Protein AF-A0A520CRQ2-F1 (afdb_monomer_lite)

Secondary structure (DSSP, 8-state):
----SS-----SEEEES-GGGGSS--SEEEEE--GGGTT--SS-EESSHHHHHHHH-

Radius of gyration: 11.46 Å; chains: 1; bounding box: 22×26×25 Å

Sequence (57 aa):
IMFCGEKIVNTDIMIDDRAKNFIDFKGRKLLFSSPHNLLLTDYERVNNWQEVLDKLM

pLDDT: mean 95.13, std 4.08, range [83.06, 98.69]

Structure (mmCIF, N/CA/C/O backbone):
data_AF-A0A520CRQ2-F1
#
_entry.id   AF-A0A520CRQ2-F1
#
loop_
_atom_site.group_PDB
_atom_site.id
_atom_site.type_symbol
_atom_site.label_atom_id
_atom_site.label_alt_id
_atom_site.label_comp_id
_atom_site.label_asym_id
_atom_site.label_entity_id
_atom_site.label_seq_id
_atom_site.pdbx_PDB_ins_code
_atom_site.Cartn_x
_atom_site.Cartn_y
_atom_site.Cartn_z
_atom_site.occupancy
_atom_site.B_iso_or_equiv
_atom_site.auth_seq_id
_atom_site.auth_comp_id
_atom_site.auth_asym_id
_atom_site.auth_atom_id
_atom_site.pdbx_PDB_model_num
ATOM 1 N N . ILE A 1 1 ? 4.642 -14.352 14.003 1.00 83.06 1 ILE A N 1
ATOM 2 C CA . ILE A 1 1 ? 5.522 -14.273 12.809 1.00 83.06 1 ILE A CA 1
ATOM 3 C C . ILE A 1 1 ? 5.000 -15.290 11.805 1.00 83.06 1 ILE A C 1
ATOM 5 O O . ILE A 1 1 ? 4.758 -16.417 12.213 1.00 83.06 1 ILE A O 1
ATOM 9 N N . MET A 1 2 ? 4.775 -14.889 10.553 1.00 87.62 2 MET A N 1
ATOM 10 C CA . MET A 1 2 ? 4.281 -15.753 9.473 1.00 87.62 2 MET A CA 1
ATOM 11 C C . MET A 1 2 ? 5.282 -15.703 8.317 1.00 87.62 2 MET A C 1
ATOM 13 O O . MET A 1 2 ? 5.703 -14.611 7.935 1.00 87.62 2 MET A O 1
ATOM 17 N N . PHE A 1 3 ? 5.645 -16.853 7.752 1.00 92.06 3 PHE A N 1
ATOM 18 C CA . PHE A 1 3 ? 6.510 -16.935 6.574 1.00 92.06 3 PHE A CA 1
ATOM 19 C C . PHE A 1 3 ? 5.664 -17.315 5.365 1.00 92.06 3 PHE A C 1
ATOM 21 O O . PHE A 1 3 ? 5.114 -18.410 5.317 1.00 92.06 3 PHE A O 1
ATOM 28 N N . CYS A 1 4 ? 5.544 -16.406 4.402 1.00 88.62 4 CYS A N 1
ATOM 29 C CA . CYS A 1 4 ? 4.853 -16.676 3.150 1.00 88.62 4 CYS A CA 1
ATOM 30 C C . CYS A 1 4 ? 5.428 -15.804 2.029 1.00 88.62 4 CYS A C 1
ATOM 32 O O . CYS A 1 4 ? 5.797 -14.651 2.270 1.00 88.62 4 CYS A O 1
ATOM 34 N N . GLY A 1 5 ? 5.504 -16.350 0.814 1.00 85.44 5 GLY A N 1
ATOM 35 C CA . GLY A 1 5 ? 5.897 -15.590 -0.376 1.00 85.44 5 GLY A CA 1
ATOM 36 C C . GLY A 1 5 ? 4.790 -14.651 -0.857 1.00 85.44 5 GLY A C 1
ATOM 37 O O . GLY A 1 5 ? 5.063 -13.510 -1.229 1.00 85.44 5 GLY A O 1
ATOM 38 N N . GLU A 1 6 ? 3.545 -15.120 -0.787 1.00 86.38 6 GLU A N 1
ATOM 39 C CA . GLU A 1 6 ? 2.336 -14.363 -1.106 1.00 86.38 6 GLU A CA 1
ATOM 40 C C . GLU A 1 6 ? 1.584 -13.994 0.176 1.00 86.38 6 GLU A C 1
ATOM 42 O O . GLU A 1 6 ? 1.468 -14.794 1.104 1.00 86.38 6 GLU A O 1
ATOM 47 N N . LYS A 1 7 ? 1.074 -12.768 0.279 1.00 87.06 7 LYS A N 1
ATOM 48 C CA . LYS A 1 7 ? 0.425 -12.287 1.507 1.00 87.06 7 LYS A CA 1
ATOM 49 C C . LYS A 1 7 ? -1.021 -12.792 1.590 1.00 87.06 7 LYS A C 1
ATOM 51 O O . LYS A 1 7 ? -1.963 -12.021 1.461 1.00 87.06 7 LYS A O 1
ATOM 56 N N . ILE A 1 8 ? -1.187 -14.091 1.833 1.00 86.19 8 ILE A N 1
ATOM 57 C CA . ILE A 1 8 ? -2.486 -14.738 2.057 1.00 86.19 8 ILE A CA 1
ATOM 58 C C . ILE A 1 8 ? -2.875 -14.543 3.526 1.00 86.19 8 ILE A C 1
ATOM 60 O O . ILE A 1 8 ? -2.680 -15.416 4.372 1.00 86.19 8 ILE A O 1
ATOM 64 N N . VAL A 1 9 ? -3.346 -13.342 3.845 1.00 88.50 9 VAL A N 1
ATOM 65 C CA . VAL A 1 9 ? -3.751 -12.946 5.198 1.00 88.50 9 VAL A CA 1
ATOM 66 C C . VAL A 1 9 ? -5.143 -12.329 5.168 1.00 88.50 9 VAL A C 1
ATOM 68 O O . VAL A 1 9 ? -5.474 -11.579 4.252 1.00 88.50 9 VAL A O 1
ATOM 71 N N . ASN A 1 10 ? -5.954 -12.646 6.178 1.00 91.62 10 ASN A N 1
ATOM 72 C CA . ASN A 1 10 ? -7.260 -12.029 6.385 1.00 91.62 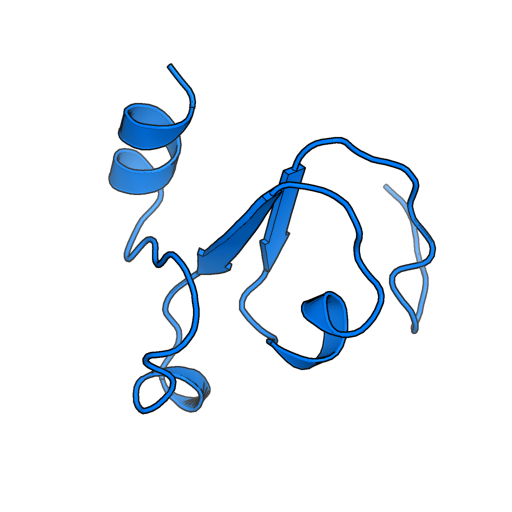10 ASN A CA 1
ATOM 73 C C . ASN A 1 10 ? -7.164 -11.049 7.560 1.00 91.62 10 ASN A C 1
ATOM 75 O O . ASN A 1 10 ? -7.271 -11.455 8.716 1.00 91.62 10 ASN A O 1
ATOM 79 N N . THR A 1 11 ? -6.874 -9.786 7.256 1.00 94.38 11 THR A N 1
ATOM 80 C CA . THR A 1 11 ? -6.709 -8.703 8.234 1.00 94.38 11 THR A CA 1
ATOM 81 C C . THR A 1 11 ? -7.398 -7.436 7.742 1.00 94.38 11 THR A C 1
ATOM 83 O O . THR A 1 11 ? -7.594 -7.255 6.541 1.00 94.38 11 THR A O 1
ATOM 86 N N . ASP A 1 12 ? -7.724 -6.531 8.664 1.00 97.38 12 ASP A N 1
ATOM 87 C CA . ASP A 1 12 ? -8.417 -5.281 8.330 1.00 97.38 12 ASP A CA 1
ATOM 88 C C . ASP A 1 12 ? -7.499 -4.252 7.660 1.00 97.38 12 ASP A C 1
ATOM 90 O O . ASP A 1 12 ? -7.940 -3.458 6.829 1.00 97.38 12 ASP A O 1
ATOM 94 N N . ILE A 1 13 ? -6.210 -4.261 8.014 1.00 97.44 13 ILE A N 1
ATOM 95 C CA . ILE A 1 13 ? -5.219 -3.279 7.562 1.00 97.44 13 ILE A CA 1
ATOM 96 C C . ILE A 1 13 ? -3.936 -3.997 7.141 1.00 97.44 13 ILE A C 1
ATOM 98 O O . ILE A 1 13 ? -3.502 -4.954 7.789 1.00 97.44 13 ILE A O 1
ATOM 102 N N . MET A 1 14 ? -3.322 -3.518 6.059 1.00 97.25 14 MET A N 1
ATOM 103 C CA . MET A 1 14 ? -1.987 -3.914 5.620 1.00 97.25 14 MET A CA 1
ATOM 104 C C . MET A 1 14 ? -1.117 -2.673 5.418 1.00 97.25 14 MET A C 1
ATOM 106 O O . MET A 1 14 ? -1.479 -1.773 4.660 1.00 97.25 14 MET A O 1
ATOM 110 N N . ILE A 1 15 ? 0.044 -2.663 6.076 1.00 97.94 15 ILE A N 1
ATOM 111 C CA . ILE A 1 15 ? 1.112 -1.680 5.879 1.00 97.94 15 ILE A CA 1
ATOM 112 C C . ILE A 1 15 ? 2.267 -2.409 5.195 1.00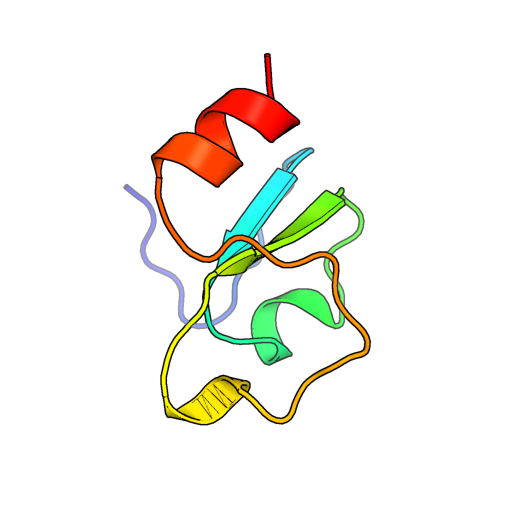 97.94 15 ILE A C 1
ATOM 114 O O . ILE A 1 15 ? 2.836 -3.334 5.774 1.00 97.94 15 ILE A O 1
ATOM 118 N N . ASP A 1 16 ? 2.581 -2.040 3.957 1.00 97.44 16 ASP A N 1
ATOM 119 C CA . ASP A 1 16 ? 3.613 -2.707 3.152 1.00 97.44 16 ASP A CA 1
ATOM 120 C C . ASP A 1 16 ? 4.224 -1.705 2.158 1.00 97.44 16 ASP A C 1
ATOM 122 O O . ASP A 1 16 ? 3.575 -0.739 1.757 1.00 97.44 16 ASP A O 1
ATOM 126 N N . ASP A 1 17 ? 5.479 -1.903 1.762 1.00 97.62 17 ASP A N 1
ATOM 127 C CA . ASP A 1 17 ? 6.186 -1.055 0.797 1.00 97.62 17 ASP A CA 1
ATOM 128 C C . ASP A 1 17 ? 6.073 -1.577 -0.648 1.00 97.62 17 ASP A C 1
ATOM 130 O O . ASP A 1 17 ? 6.507 -0.915 -1.602 1.00 97.62 17 ASP A O 1
ATOM 134 N N . ARG A 1 18 ? 5.491 -2.768 -0.836 1.00 96.38 18 ARG A N 1
ATOM 135 C CA . ARG A 1 18 ? 5.309 -3.409 -2.139 1.00 96.38 18 ARG A CA 1
ATOM 136 C C . ARG A 1 18 ? 3.841 -3.443 -2.540 1.00 96.38 18 ARG A C 1
ATOM 138 O O . ARG A 1 18 ? 3.093 -4.333 -2.145 1.00 96.38 18 ARG A O 1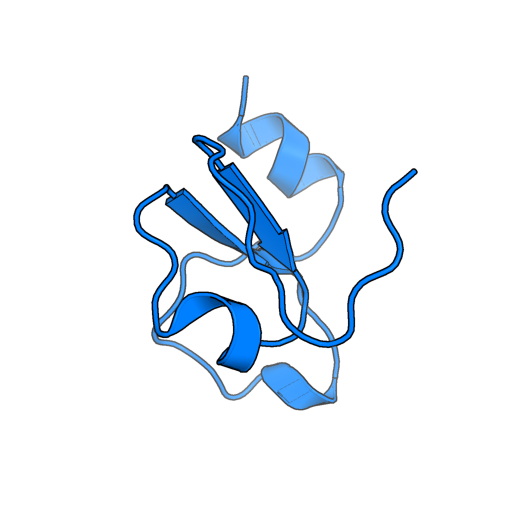
ATOM 145 N N . ALA A 1 19 ? 3.473 -2.569 -3.474 1.00 95.38 19 ALA A N 1
ATOM 146 C CA . ALA A 1 19 ? 2.116 -2.478 -4.015 1.00 95.38 19 ALA A CA 1
ATOM 147 C C . ALA A 1 19 ? 1.554 -3.795 -4.590 1.00 95.38 19 ALA A C 1
ATOM 149 O O . ALA A 1 19 ? 0.345 -3.999 -4.579 1.00 95.38 19 ALA A O 1
ATOM 150 N N . LYS A 1 20 ? 2.405 -4.736 -5.032 1.00 94.44 20 LYS A N 1
ATOM 151 C CA . LYS A 1 20 ? 1.950 -6.065 -5.482 1.00 94.44 20 LYS A CA 1
ATOM 152 C C . LYS A 1 20 ? 1.176 -6.837 -4.404 1.00 94.44 20 LYS A C 1
ATOM 154 O O . LYS A 1 20 ? 0.301 -7.623 -4.739 1.00 94.44 20 LYS A O 1
ATOM 159 N N . ASN A 1 21 ? 1.467 -6.591 -3.123 1.00 94.75 21 ASN A N 1
ATOM 160 C CA . ASN A 1 21 ? 0.784 -7.239 -2.003 1.00 94.75 21 ASN A CA 1
ATOM 161 C C . ASN A 1 21 ? -0.644 -6.691 -1.806 1.00 94.75 21 ASN A C 1
ATOM 163 O O . ASN A 1 21 ? -1.420 -7.253 -1.040 1.00 94.75 21 ASN A O 1
ATOM 167 N N . PHE A 1 22 ? -1.008 -5.616 -2.514 1.00 95.00 22 PHE A N 1
ATOM 168 C CA . PHE A 1 22 ? -2.306 -4.962 -2.408 1.00 95.00 22 PHE A CA 1
ATOM 169 C C . PHE A 1 22 ? -3.319 -5.386 -3.472 1.00 95.00 22 PHE A C 1
ATOM 171 O O . PHE A 1 22 ? -4.484 -5.017 -3.331 1.00 95.00 22 PHE A O 1
ATOM 178 N N . ILE A 1 23 ? -2.918 -6.110 -4.522 1.00 90.19 23 ILE A N 1
ATOM 179 C CA . ILE A 1 23 ? -3.779 -6.398 -5.685 1.00 90.19 23 ILE A CA 1
ATOM 180 C C . ILE A 1 23 ? -5.077 -7.093 -5.243 1.00 90.19 23 ILE A C 1
ATOM 182 O O . ILE A 1 23 ? -6.164 -6.589 -5.522 1.00 90.19 23 ILE A O 1
ATOM 186 N N . ASP A 1 24 ? -4.966 -8.149 -4.435 1.00 89.75 24 ASP A N 1
ATOM 187 C CA . ASP A 1 24 ? -6.119 -8.932 -3.968 1.00 89.75 24 ASP A CA 1
ATOM 188 C C . ASP A 1 24 ? -6.508 -8.683 -2.506 1.00 89.75 24 ASP A C 1
ATOM 190 O O . ASP A 1 24 ? -7.512 -9.214 -2.022 1.00 89.75 24 ASP A O 1
ATOM 194 N N . PHE A 1 25 ? -5.767 -7.822 -1.805 1.00 94.69 25 PHE A N 1
ATOM 195 C CA . PHE A 1 25 ? -6.073 -7.476 -0.423 1.00 94.69 25 PHE A CA 1
ATOM 196 C C . PHE A 1 25 ? -7.365 -6.652 -0.338 1.00 94.69 25 PHE A C 1
ATOM 198 O O . PHE A 1 25 ? -7.538 -5.661 -1.056 1.00 94.69 25 PHE A O 1
ATOM 205 N N . LYS A 1 26 ? -8.285 -7.075 0.535 1.00 94.56 26 LYS A N 1
ATOM 206 C CA . LYS A 1 26 ? -9.622 -6.473 0.675 1.00 94.56 26 LYS A CA 1
ATOM 207 C C . LYS A 1 26 ? -9.706 -5.393 1.756 1.00 94.56 26 LYS A C 1
ATOM 209 O O . LYS A 1 26 ? -10.605 -4.564 1.686 1.00 94.56 26 LYS A O 1
ATOM 214 N N . GLY A 1 27 ? -8.787 -5.397 2.723 1.00 96.06 27 GLY A N 1
ATOM 215 C CA . GLY A 1 27 ? -8.729 -4.397 3.788 1.00 96.06 27 GLY A CA 1
ATOM 216 C C . GLY A 1 27 ? -8.119 -3.060 3.348 1.00 96.06 27 GLY A C 1
ATOM 217 O O . GLY A 1 27 ? -7.817 -2.834 2.171 1.00 96.06 27 GLY A O 1
ATOM 218 N N . ARG A 1 28 ? -7.895 -2.169 4.319 1.00 97.25 28 ARG A N 1
ATOM 219 C CA . ARG A 1 28 ? -7.259 -0.858 4.112 1.00 97.25 28 ARG A CA 1
ATOM 220 C C . ARG A 1 28 ? -5.771 -1.019 3.802 1.00 97.25 28 ARG A C 1
ATOM 222 O O . ARG A 1 28 ? -5.029 -1.654 4.550 1.00 97.25 28 ARG A O 1
ATOM 229 N N . LYS A 1 29 ? -5.331 -0.403 2.707 1.00 97.31 29 LYS A N 1
ATOM 230 C CA . LYS A 1 29 ? -3.960 -0.478 2.185 1.00 97.31 29 LYS A CA 1
ATOM 231 C C . LYS A 1 29 ? -3.216 0.801 2.550 1.00 97.31 29 LYS A C 1
ATOM 233 O O . LYS A 1 29 ? -3.627 1.867 2.105 1.00 97.31 29 LYS A O 1
ATOM 238 N N . LEU A 1 30 ? -2.132 0.694 3.312 1.00 98.31 30 LEU A N 1
ATOM 239 C CA . LEU A 1 30 ? -1.211 1.799 3.578 1.00 98.31 30 LEU A CA 1
ATOM 240 C C . LEU A 1 30 ? 0.136 1.495 2.917 1.00 98.31 30 LEU A C 1
ATOM 242 O O . LEU A 1 30 ? 0.865 0.601 3.350 1.00 98.31 30 LEU A O 1
ATOM 246 N N . LEU A 1 31 ? 0.465 2.235 1.857 1.00 98.50 31 LEU A N 1
ATOM 247 C CA . LEU A 1 31 ? 1.753 2.134 1.181 1.00 98.50 31 LEU A CA 1
ATOM 248 C C . LEU A 1 31 ? 2.815 2.852 2.012 1.00 98.50 31 LEU A C 1
ATOM 250 O O . LEU A 1 31 ? 2.802 4.080 2.127 1.00 98.50 31 LEU A O 1
ATOM 254 N N . PHE A 1 32 ? 3.750 2.088 2.566 1.00 98.69 32 PHE A N 1
ATOM 255 C CA . PHE A 1 32 ? 4.887 2.657 3.277 1.00 98.69 32 PHE A CA 1
ATOM 256 C C . PHE A 1 32 ? 5.928 3.169 2.277 1.00 98.69 32 PHE A C 1
ATOM 258 O O . PHE A 1 32 ? 6.332 2.446 1.360 1.00 98.69 32 PHE A O 1
ATOM 265 N N . SER A 1 33 ? 6.361 4.420 2.423 1.00 98.44 33 SER A N 1
ATOM 266 C CA . SER A 1 33 ? 7.289 5.046 1.480 1.00 98.44 33 SER A CA 1
ATOM 267 C C . SER A 1 33 ? 8.654 4.361 1.451 1.00 98.44 33 SER A C 1
ATOM 269 O O . SER A 1 33 ? 9.284 4.123 2.478 1.00 98.44 33 SER A O 1
ATOM 271 N N . SER A 1 34 ? 9.120 4.071 0.237 1.00 98.38 34 SER A N 1
ATOM 272 C CA . SE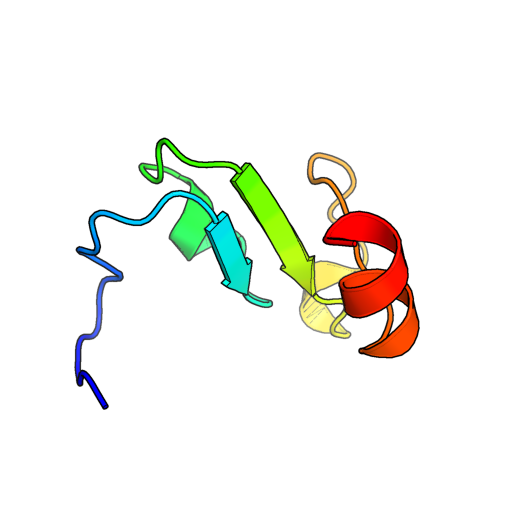R A 1 34 ? 10.430 3.488 -0.055 1.00 98.38 34 SER A CA 1
ATOM 273 C C . SER A 1 34 ? 10.902 3.972 -1.435 1.00 98.38 34 SER A C 1
ATOM 275 O O . SER A 1 34 ? 10.049 4.251 -2.285 1.00 98.38 34 SER A O 1
ATOM 277 N N . PRO A 1 35 ? 12.218 4.082 -1.715 1.00 98.19 35 PRO A N 1
ATOM 278 C CA . PRO A 1 35 ? 12.715 4.669 -2.964 1.00 98.19 35 PRO A CA 1
ATOM 279 C C . PRO A 1 35 ? 12.104 4.084 -4.246 1.00 98.19 35 PRO A C 1
ATOM 281 O O . PRO A 1 35 ? 11.816 4.826 -5.182 1.00 98.19 35 PRO A O 1
ATOM 284 N N . HIS A 1 36 ? 11.844 2.773 -4.293 1.00 97.88 36 HIS A N 1
ATOM 285 C CA . HIS A 1 36 ? 11.290 2.112 -5.484 1.00 97.88 36 HIS A CA 1
ATOM 286 C C . HIS A 1 36 ? 9.799 2.371 -5.715 1.00 97.88 36 HIS A C 1
ATOM 288 O O . HIS A 1 36 ? 9.296 2.046 -6.787 1.00 97.88 36 HIS A O 1
ATOM 294 N N . ASN A 1 37 ? 9.074 2.910 -4.730 1.00 98.12 37 ASN A N 1
ATOM 295 C CA . ASN A 1 37 ? 7.630 3.121 -4.822 1.00 98.12 37 ASN A CA 1
ATOM 296 C C . ASN A 1 37 ? 7.226 4.601 -4.876 1.00 98.12 37 ASN A C 1
ATOM 298 O O . ASN A 1 37 ? 6.032 4.885 -4.872 1.00 98.12 37 ASN A O 1
ATOM 302 N N . LEU A 1 38 ? 8.181 5.537 -4.959 1.00 97.44 38 LEU A N 1
ATOM 303 C CA . LEU A 1 38 ? 7.930 6.987 -4.920 1.00 97.44 38 LEU A CA 1
ATOM 304 C C . LEU A 1 38 ? 6.999 7.491 -6.029 1.00 97.44 38 LEU A C 1
ATOM 306 O O . LEU A 1 38 ? 6.250 8.437 -5.812 1.00 97.44 38 LEU A O 1
ATOM 310 N N . LEU A 1 39 ? 7.027 6.851 -7.201 1.00 97.88 39 LEU A N 1
ATOM 311 C CA . LEU A 1 39 ? 6.195 7.235 -8.345 1.00 97.88 39 LEU A CA 1
ATOM 312 C C . LEU A 1 39 ? 4.762 6.685 -8.270 1.00 97.88 39 LEU A C 1
ATOM 314 O O . LEU A 1 39 ? 3.940 7.028 -9.112 1.00 97.88 39 LEU A O 1
ATOM 318 N N . LEU A 1 40 ? 4.449 5.832 -7.288 1.00 97.56 40 LEU A N 1
ATOM 319 C CA . LEU A 1 40 ? 3.096 5.310 -7.104 1.00 97.56 40 LEU A CA 1
ATOM 320 C C . LEU A 1 40 ? 2.227 6.344 -6.383 1.00 97.56 40 LEU A C 1
ATOM 322 O O . LEU A 1 40 ? 2.473 6.661 -5.216 1.00 97.56 40 LEU A O 1
ATOM 326 N N . THR A 1 41 ? 1.188 6.827 -7.057 1.00 96.00 41 THR A N 1
ATOM 327 C CA . THR A 1 41 ? 0.250 7.832 -6.527 1.00 96.00 41 THR A CA 1
ATOM 328 C C . THR A 1 41 ? -1.124 7.265 -6.176 1.00 96.00 41 THR A C 1
ATOM 330 O O . THR A 1 41 ? -1.918 7.952 -5.545 1.00 96.00 41 THR A O 1
ATOM 333 N N . ASP A 1 42 ? -1.394 6.009 -6.536 1.00 94.75 42 ASP A N 1
ATOM 334 C CA . ASP A 1 42 ? -2.733 5.401 -6.450 1.00 94.75 42 ASP A CA 1
ATOM 335 C C . ASP A 1 42 ? -3.070 4.810 -5.068 1.00 94.75 42 ASP A C 1
ATOM 337 O O . ASP A 1 42 ? -4.121 4.194 -4.889 1.00 94.75 42 ASP A O 1
ATOM 341 N N . TYR A 1 43 ? -2.181 4.964 -4.082 1.00 96.12 43 TYR A N 1
ATOM 342 C CA . TYR A 1 43 ? -2.326 4.373 -2.751 1.00 96.12 43 TYR A CA 1
ATOM 343 C C . TYR A 1 43 ? -2.321 5.432 -1.657 1.00 96.12 43 TYR A C 1
ATOM 345 O O . TYR A 1 43 ? -1.554 6.396 -1.706 1.00 96.12 43 TYR A O 1
ATOM 353 N N . GLU A 1 44 ? -3.116 5.193 -0.613 1.00 97.19 44 GLU A N 1
ATOM 354 C CA . GLU A 1 44 ? -2.952 5.909 0.646 1.00 97.19 44 GLU A CA 1
ATOM 355 C C . GLU A 1 44 ? -1.535 5.650 1.181 1.00 97.19 44 GLU A C 1
ATOM 357 O O . GLU A 1 44 ? -1.130 4.501 1.366 1.00 97.19 44 GLU A O 1
ATOM 362 N N . ARG A 1 45 ? -0.767 6.721 1.395 1.00 97.94 45 ARG A N 1
ATOM 363 C CA . ARG A 1 45 ? 0.666 6.660 1.697 1.00 97.94 45 ARG A CA 1
ATOM 364 C C . ARG A 1 45 ? 0.973 7.124 3.115 1.00 97.94 45 ARG A C 1
ATOM 366 O O . ARG A 1 45 ? 0.339 8.051 3.618 1.00 97.94 45 ARG A O 1
ATOM 373 N N . VAL A 1 46 ? 1.979 6.489 3.710 1.00 98.44 46 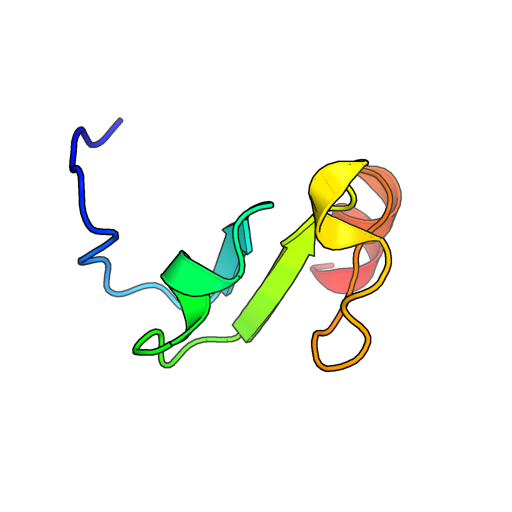VAL A N 1
ATOM 374 C CA . VAL A 1 46 ? 2.643 6.903 4.953 1.00 98.44 46 VAL A CA 1
ATOM 375 C C . VAL A 1 46 ? 4.145 6.988 4.718 1.00 98.44 46 VAL A C 1
ATOM 377 O O . VAL A 1 46 ? 4.747 6.067 4.166 1.00 98.44 46 VAL A O 1
ATOM 380 N N . ASN A 1 47 ? 4.768 8.089 5.123 1.00 98.31 47 ASN A N 1
ATOM 381 C CA . ASN A 1 47 ? 6.197 8.326 4.917 1.00 98.31 47 ASN A CA 1
ATOM 382 C C . ASN A 1 47 ? 7.066 7.849 6.078 1.00 98.31 47 ASN A C 1
ATOM 384 O O . ASN A 1 47 ? 8.276 7.698 5.925 1.00 98.31 47 ASN A O 1
ATOM 388 N N . ASN A 1 48 ? 6.467 7.651 7.247 1.00 98.44 48 ASN A N 1
ATOM 389 C CA . ASN A 1 48 ? 7.157 7.262 8.465 1.00 98.44 48 ASN A CA 1
ATOM 390 C C . ASN A 1 48 ? 6.165 6.649 9.469 1.00 98.44 48 ASN A C 1
ATOM 392 O O . ASN A 1 48 ? 4.955 6.627 9.248 1.00 98.44 48 ASN A O 1
ATOM 396 N N . TRP A 1 49 ? 6.692 6.149 10.588 1.00 98.44 49 TRP A N 1
ATOM 397 C CA . TRP A 1 49 ? 5.889 5.522 11.640 1.00 98.44 49 TRP A CA 1
ATOM 398 C C . TRP A 1 49 ? 5.001 6.495 12.421 1.00 98.44 49 TRP A C 1
ATOM 400 O O . TRP A 1 49 ? 3.978 6.064 12.945 1.00 98.44 49 TRP A O 1
ATOM 410 N N . GLN A 1 50 ? 5.346 7.784 12.480 1.00 98.62 50 GLN A N 1
ATOM 411 C CA . GLN A 1 50 ? 4.475 8.781 13.104 1.00 98.62 50 GLN A CA 1
ATOM 412 C C . GLN A 1 50 ? 3.189 8.942 12.287 1.00 98.62 50 GLN A C 1
ATOM 414 O O . GLN A 1 50 ? 2.103 8.851 12.837 1.00 98.62 50 GLN A O 1
ATOM 419 N N . GLU A 1 51 ? 3.295 9.036 10.960 1.00 98.56 51 GLU A N 1
ATOM 420 C CA . GLU A 1 51 ? 2.119 9.092 10.083 1.00 98.56 51 GLU A CA 1
ATOM 421 C C . GLU A 1 51 ? 1.276 7.808 10.130 1.00 98.56 51 GLU A C 1
ATOM 423 O O . GLU A 1 51 ? 0.062 7.858 9.935 1.00 98.56 51 GLU A O 1
ATOM 428 N N . VAL A 1 52 ? 1.897 6.647 10.383 1.00 98.38 52 VAL A N 1
ATOM 429 C CA . VAL A 1 52 ? 1.155 5.403 10.650 1.00 98.38 52 VAL A CA 1
ATOM 430 C C . VAL A 1 52 ? 0.307 5.558 11.905 1.00 98.38 52 VAL A C 1
ATOM 432 O O . VAL A 1 52 ? -0.877 5.234 11.872 1.00 98.38 52 VAL A O 1
ATOM 435 N N . LEU A 1 53 ? 0.903 6.053 12.992 1.00 98.12 53 LEU A N 1
ATOM 436 C CA . LEU A 1 53 ? 0.201 6.278 14.251 1.00 98.12 53 LEU A CA 1
ATOM 437 C C . LEU A 1 53 ? -0.970 7.246 14.050 1.00 98.12 53 LEU A C 1
ATOM 439 O O . LEU A 1 53 ? -2.105 6.902 14.365 1.00 98.12 53 LEU A O 1
ATOM 443 N N . ASP A 1 54 ? -0.710 8.395 13.429 1.00 98.00 54 ASP A N 1
ATOM 444 C CA . ASP A 1 54 ? -1.702 9.449 13.204 1.00 98.00 54 ASP A CA 1
AT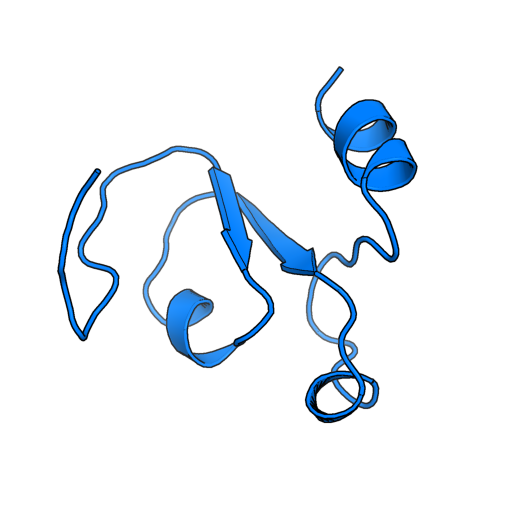OM 445 C C . ASP A 1 54 ? -2.896 8.979 12.349 1.00 98.00 54 ASP A C 1
ATOM 447 O O . ASP A 1 54 ? -3.995 9.513 12.462 1.00 98.00 54 ASP A O 1
ATOM 451 N N . LYS A 1 55 ? -2.704 7.978 11.477 1.00 96.25 55 LYS A N 1
ATOM 452 C CA . LYS A 1 55 ? -3.764 7.414 10.619 1.00 96.25 55 LYS A CA 1
ATOM 453 C C . LYS A 1 55 ? -4.578 6.289 11.252 1.00 96.25 55 LYS A C 1
ATOM 455 O O . LYS A 1 55 ? -5.604 5.905 10.670 1.00 96.25 55 LYS A O 1
ATOM 460 N N . LEU A 1 56 ? -4.066 5.681 12.319 1.00 95.88 56 LEU A N 1
ATOM 461 C CA . LEU A 1 56 ? -4.638 4.489 12.949 1.00 95.88 56 LEU A CA 1
ATOM 462 C C . LEU A 1 56 ? -5.196 4.746 14.351 1.00 95.88 56 LEU A C 1
ATOM 464 O O . LEU A 1 56 ? -5.900 3.876 14.864 1.00 95.88 56 LEU A O 1
ATOM 468 N N . MET A 1 57 ? -4.876 5.891 14.954 1.00 92.00 57 MET A N 1
ATOM 469 C CA . MET A 1 57 ? -5.463 6.352 16.216 1.00 92.00 57 MET A CA 1
ATOM 470 C C . MET A 1 57 ? -6.731 7.177 16.011 1.00 92.00 57 MET A C 1
ATOM 472 O O . MET A 1 57 ? -6.924 7.731 14.906 1.00 92.00 57 MET A O 1
#

Foldseek 3Di:
DDDDPAPPDDDQEDEEQDCVNVPPDPHAYEHEDDPVCVPPPPHNYDPDVVSVVVVPD